Protein AF-A0A9Q1CRX8-F1 (afdb_monomer)

Sequence (122 aa):
MGDEDIECWMKSINNHVWWCSRNCGKDPSKLIEMWMSLSHHITENHSWHDDERFMTFKECSHQPIEPEINRRKKWLVEGSTAHSALNKIILNKRLLNDLKSLKVYHNVVLKYAPKRLEFDFP

Radius of gyration: 17.38 Å; Cα contacts (8 Å, |Δi|>4): 89; chains: 1; bounding box: 34×34×57 Å

Solvent-accessible surface area (backbone atoms only — not comparable to full-atom values): 7301 Å² total; per-residue (Å²): 143,46,63,72,67,50,58,73,40,48,65,56,52,54,53,45,54,55,49,26,73,70,68,26,80,90,36,60,66,50,29,49,29,51,52,51,45,49,66,39,48,48,45,72,40,55,69,44,82,86,40,84,84,33,88,84,55,39,54,62,95,62,76,84,72,54,70,73,60,50,72,69,52,86,64,42,55,80,87,32,74,45,41,51,54,48,43,55,56,64,67,25,67,67,56,53,51,48,55,46,47,50,51,50,48,54,48,47,46,66,71,68,47,74,76,76,79,79,76,82,76,133

Secondary structure (DSSP, 8-state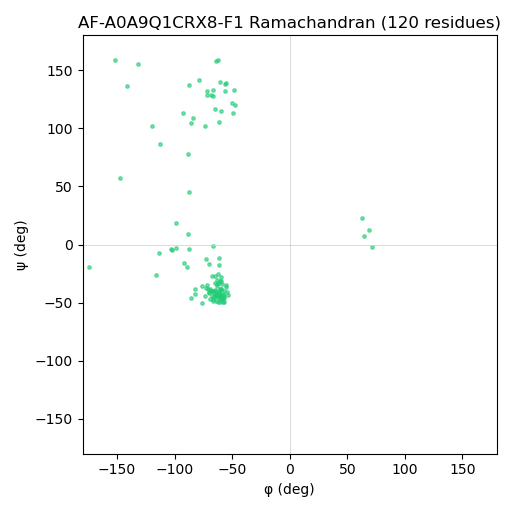):
--HHHHHHHHHHHHHHHHHHHHHSTT-HHHHHHHHHTHHHHTTT--B-TT-TT-SS--B-SSPPPPHHHHHHS-PPPTTSHHHHHHHHHHT-HHHHHHHHHHHHHHHHHHHHSPPP------

pLDDT: mean 80.43, std 13.36, range [44.5, 93.5]

Foldseek 3Di:
DAPVLVVLCPVVLVVQLVVLLVPQPLDLLSSLLSLLCVLCVLQVRFAAPPDPSHDDRGGDPDDDDPPVVVVVRPRDHPPDPNSVVVNCVSVPPVVSVVSSVVSVVVVCCVVPPPDPPPPDDD

Structure (mmCIF, N/CA/C/O backbone):
data_AF-A0A9Q1CRX8-F1
#
_entry.id   AF-A0A9Q1CRX8-F1
#
loop_
_atom_site.group_PDB
_atom_site.id
_atom_site.type_symbol
_atom_site.label_atom_id
_atom_site.label_alt_id
_atom_site.label_comp_id
_atom_site.label_asym_id
_atom_site.label_entity_id
_atom_site.label_seq_id
_atom_site.pdbx_PDB_ins_code
_atom_site.Cartn_x
_atom_site.Cartn_y
_atom_site.Cartn_z
_atom_site.occupancy
_atom_site.B_iso_or_equiv
_atom_site.auth_seq_id
_atom_site.auth_comp_id
_atom_site.auth_asym_id
_atom_site.auth_atom_id
_atom_site.pdbx_PDB_model_num
ATOM 1 N N . MET A 1 1 ? -22.1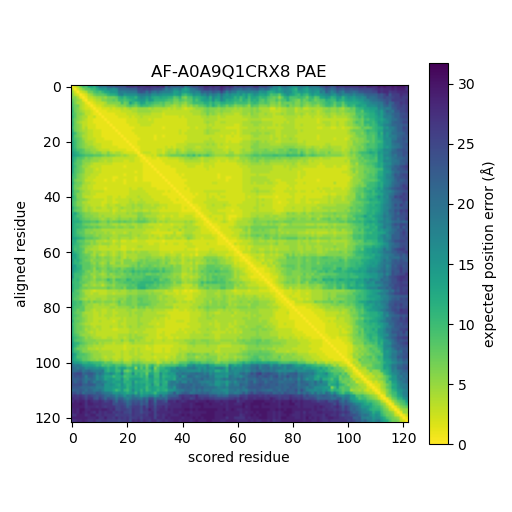40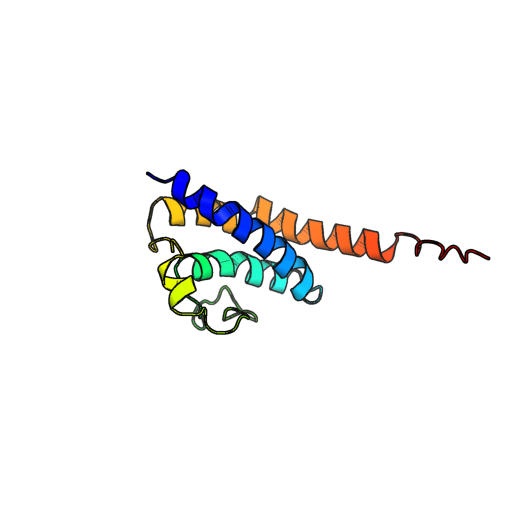 -4.370 9.628 1.00 47.09 1 MET A N 1
ATOM 2 C CA . MET A 1 1 ? -21.392 -3.110 9.812 1.00 47.09 1 MET A CA 1
ATOM 3 C C . MET A 1 1 ? -19.952 -3.345 9.372 1.00 47.09 1 MET A C 1
ATOM 5 O O . MET A 1 1 ? -19.108 -3.659 10.196 1.00 47.09 1 MET A O 1
ATOM 9 N N . GLY A 1 2 ? -19.711 -3.394 8.062 1.00 49.81 2 GLY A N 1
ATOM 10 C CA . GLY A 1 2 ? -18.407 -3.807 7.526 1.00 49.81 2 GLY A CA 1
ATOM 11 C C . GLY A 1 2 ? -18.268 -3.677 6.010 1.00 49.81 2 GLY A C 1
ATOM 12 O O . GLY A 1 2 ? -17.144 -3.607 5.536 1.00 49.81 2 GLY A O 1
ATOM 13 N N . ASP A 1 3 ? -19.379 -3.599 5.271 1.00 55.78 3 ASP A N 1
ATOM 14 C CA . ASP A 1 3 ? -19.367 -3.424 3.810 1.00 55.78 3 ASP A CA 1
ATOM 15 C C . ASP A 1 3 ? -19.274 -1.935 3.413 1.00 55.78 3 ASP A C 1
ATOM 17 O O . ASP A 1 3 ? -18.398 -1.538 2.649 1.00 55.7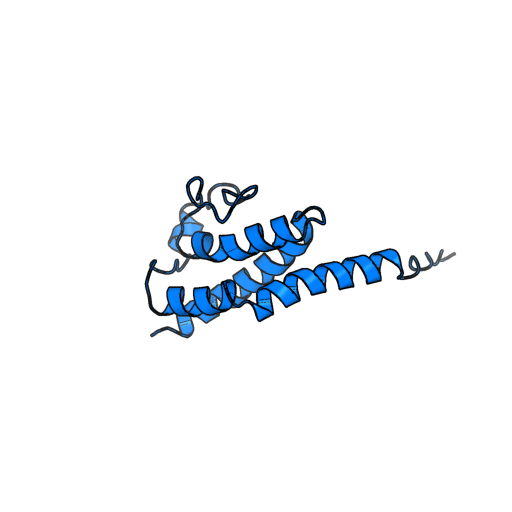8 3 ASP A O 1
ATOM 21 N N . GLU A 1 4 ? -20.081 -1.077 4.053 1.00 61.16 4 GLU A N 1
ATOM 22 C CA . GLU A 1 4 ? -20.136 0.376 3.791 1.00 61.16 4 GLU A CA 1
ATOM 23 C C . GLU A 1 4 ? -18.787 1.091 3.994 1.00 61.16 4 GLU A C 1
ATOM 25 O O . GLU A 1 4 ? -18.446 2.038 3.277 1.00 61.16 4 GLU A O 1
ATOM 30 N N . ASP A 1 5 ? -17.989 0.629 4.960 1.00 65.75 5 ASP A N 1
ATOM 31 C CA . ASP A 1 5 ? -16.668 1.197 5.223 1.00 65.75 5 ASP A CA 1
ATOM 32 C C . ASP A 1 5 ? -15.673 0.833 4.114 1.00 65.75 5 ASP A C 1
ATOM 34 O O . ASP A 1 5 ? -14.848 1.662 3.736 1.00 65.75 5 ASP A O 1
ATOM 38 N N . ILE A 1 6 ? -15.770 -0.369 3.532 1.00 66.94 6 ILE A N 1
ATOM 39 C CA . ILE A 1 6 ? -14.891 -0.824 2.443 1.00 66.94 6 ILE A CA 1
ATOM 40 C C . ILE A 1 6 ? -15.232 -0.099 1.135 1.00 66.94 6 ILE A C 1
ATOM 42 O O . ILE A 1 6 ? -14.322 0.285 0.392 1.00 66.94 6 ILE A O 1
ATOM 46 N N . GLU A 1 7 ? -16.515 0.155 0.866 1.00 73.06 7 GLU A N 1
ATOM 47 C CA . GLU A 1 7 ? -16.963 0.902 -0.318 1.00 73.06 7 GLU A CA 1
ATOM 48 C C . GLU A 1 7 ? -16.340 2.303 -0.393 1.00 73.06 7 GLU A C 1
ATOM 50 O O . GLU A 1 7 ? -15.867 2.723 -1.455 1.00 73.06 7 GLU A O 1
ATOM 55 N N . CYS A 1 8 ? -16.229 2.995 0.747 1.00 77.94 8 CYS A N 1
ATOM 56 C CA . CYS A 1 8 ? -15.585 4.309 0.830 1.00 77.94 8 CYS A CA 1
ATOM 57 C C . CYS A 1 8 ? -14.108 4.271 0.391 1.00 77.94 8 CYS A C 1
ATOM 59 O O . CYS A 1 8 ? -13.573 5.264 -0.113 1.00 77.94 8 CYS A O 1
ATOM 61 N N . TRP A 1 9 ? -13.451 3.119 0.550 1.00 82.88 9 TRP A N 1
ATOM 62 C CA . TRP A 1 9 ? -12.051 2.911 0.200 1.00 82.88 9 TRP A CA 1
ATOM 63 C C . TRP A 1 9 ? -11.841 2.389 -1.222 1.00 82.88 9 TRP A C 1
ATOM 65 O O . TRP A 1 9 ? -10.733 2.540 -1.731 1.00 82.88 9 TRP A O 1
ATOM 75 N N . MET A 1 10 ? -12.857 1.865 -1.919 1.00 82.94 10 MET A N 1
ATOM 76 C CA . MET A 1 10 ? -12.692 1.279 -3.263 1.00 82.94 10 MET A CA 1
ATOM 77 C C . MET A 1 10 ? -12.016 2.229 -4.258 1.00 82.94 10 MET A C 1
ATOM 79 O O . MET A 1 10 ? -11.102 1.834 -4.985 1.00 82.94 10 MET A O 1
ATOM 83 N N . LYS A 1 11 ? -12.414 3.507 -4.271 1.00 82.44 11 LYS A N 1
ATOM 84 C CA . LYS A 1 11 ? -11.793 4.514 -5.144 1.00 82.44 11 LYS A CA 1
ATOM 85 C C . LYS A 1 11 ? -10.318 4.735 -4.793 1.00 82.44 11 LYS A C 1
AT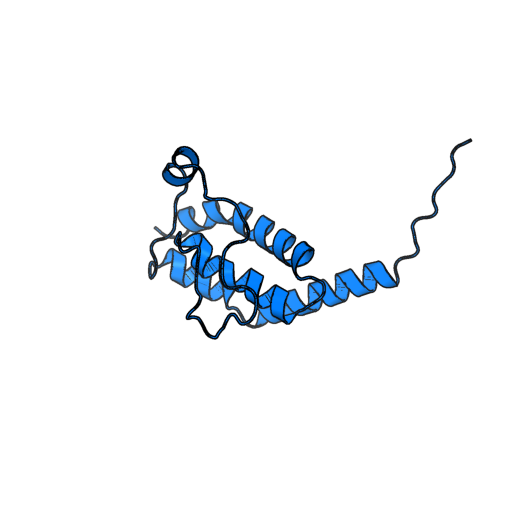OM 87 O O . LYS A 1 11 ? -9.479 4.793 -5.690 1.00 82.44 11 LYS A O 1
ATOM 92 N N . SER A 1 12 ? -9.999 4.822 -3.504 1.00 85.25 12 SER A N 1
ATOM 93 C CA . SER A 1 12 ? -8.625 4.967 -3.012 1.00 85.25 12 SER A CA 1
ATOM 94 C C . SER A 1 12 ? -7.778 3.732 -3.319 1.00 85.25 12 SER A C 1
ATOM 96 O O . SER A 1 12 ? -6.653 3.883 -3.780 1.00 85.25 12 SER A O 1
ATOM 98 N N . ILE A 1 13 ? -8.330 2.527 -3.151 1.00 87.31 13 ILE A N 1
ATOM 99 C CA . ILE A 1 13 ? -7.677 1.250 -3.471 1.00 87.31 13 ILE A CA 1
ATOM 100 C C . ILE A 1 13 ? -7.326 1.199 -4.963 1.00 87.31 13 ILE A C 1
ATOM 102 O O . ILE A 1 13 ? -6.177 0.940 -5.317 1.00 87.31 13 ILE A O 1
ATOM 106 N N . ASN A 1 14 ? -8.279 1.516 -5.845 1.00 85.50 14 ASN A N 1
ATOM 107 C CA . ASN A 1 14 ? -8.042 1.542 -7.291 1.00 85.50 14 ASN A CA 1
ATOM 108 C C . ASN A 1 14 ? -6.957 2.553 -7.673 1.00 85.50 14 ASN A C 1
ATOM 110 O O . ASN A 1 14 ? -6.026 2.226 -8.410 1.00 85.50 14 ASN A O 1
ATOM 114 N N . ASN A 1 15 ? -7.042 3.773 -7.138 1.00 86.19 15 ASN A N 1
ATOM 115 C CA . ASN A 1 15 ? -6.024 4.795 -7.366 1.00 86.19 15 ASN A CA 1
ATOM 116 C C . ASN A 1 15 ? -4.646 4.342 -6.865 1.00 86.19 15 ASN A C 1
ATOM 118 O O . ASN A 1 15 ? -3.641 4.592 -7.533 1.00 86.19 15 ASN A O 1
ATOM 122 N N . HIS A 1 16 ? -4.600 3.634 -5.734 1.00 89.12 16 HIS A N 1
ATOM 123 C CA . HIS A 1 16 ? -3.367 3.105 -5.163 1.00 89.12 16 HIS A CA 1
ATOM 124 C C . HIS A 1 16 ? -2.714 2.063 -6.070 1.00 89.12 16 HIS A C 1
ATOM 126 O O . HIS A 1 16 ? -1.514 2.154 -6.314 1.00 89.12 16 HIS A O 1
ATOM 132 N N . VAL A 1 17 ? -3.476 1.135 -6.663 1.00 86.81 17 VAL A N 1
ATOM 133 C CA . VAL A 1 17 ? -2.940 0.155 -7.636 1.00 86.81 17 VAL A CA 1
ATOM 134 C C . VAL A 1 17 ? -2.273 0.854 -8.822 1.00 86.81 17 VAL A C 1
ATOM 136 O O . VAL A 1 17 ? -1.158 0.496 -9.224 1.00 86.81 17 VAL A O 1
ATOM 139 N N . TRP A 1 18 ? -2.930 1.873 -9.381 1.00 84.81 18 TRP A N 1
ATOM 140 C CA . TRP A 1 18 ? -2.385 2.651 -10.495 1.00 84.81 18 TRP A CA 1
ATOM 141 C C . TRP A 1 18 ? -1.125 3.414 -10.095 1.00 84.81 18 TRP A C 1
ATOM 143 O O . TRP A 1 18 ? -0.127 3.407 -10.823 1.00 84.81 18 TRP A O 1
ATOM 153 N N . TRP A 1 19 ? -1.147 4.031 -8.916 1.00 89.19 19 TRP A N 1
ATOM 154 C CA . TRP A 1 19 ? -0.002 4.736 -8.362 1.00 89.19 19 TRP A CA 1
ATOM 155 C C . TRP A 1 19 ? 1.193 3.798 -8.125 1.00 89.19 19 TRP A C 1
ATOM 157 O O . TRP A 1 19 ? 2.304 4.113 -8.561 1.00 89.19 19 TRP A O 1
ATOM 167 N N . CYS A 1 20 ? 0.968 2.611 -7.554 1.00 88.81 20 CYS A N 1
ATOM 168 C CA . CYS A 1 20 ? 1.981 1.567 -7.382 1.00 88.81 20 CYS A CA 1
ATOM 169 C C . CYS A 1 20 ? 2.590 1.162 -8.731 1.00 88.81 20 CYS A C 1
ATOM 171 O O . CYS A 1 20 ? 3.809 1.177 -8.924 1.00 88.81 20 CYS A O 1
ATOM 173 N N . SER A 1 21 ? 1.732 0.885 -9.714 1.00 85.31 21 SER A N 1
ATOM 174 C CA . SER A 1 21 ? 2.133 0.468 -11.063 1.00 85.31 21 SER A CA 1
ATOM 175 C C . SER A 1 21 ? 2.993 1.509 -11.785 1.00 85.31 21 SER A C 1
ATOM 177 O O . SER A 1 21 ? 3.868 1.145 -12.583 1.00 85.31 21 SER A O 1
ATOM 179 N N . ARG A 1 22 ? 2.772 2.799 -11.508 1.00 85.25 22 ARG A N 1
ATOM 180 C CA . ARG A 1 22 ? 3.528 3.914 -12.090 1.00 85.25 22 ARG A CA 1
ATOM 181 C C . ARG A 1 22 ? 4.856 4.176 -11.375 1.00 85.25 22 ARG A C 1
ATOM 183 O O . ARG A 1 22 ? 5.837 4.459 -12.055 1.00 85.25 22 ARG A O 1
ATOM 190 N N . ASN A 1 23 ? 4.901 4.058 -10.047 1.00 86.06 23 ASN A N 1
ATOM 191 C CA . ASN A 1 23 ? 6.044 4.502 -9.234 1.00 86.06 23 ASN A CA 1
ATOM 192 C C . ASN A 1 23 ? 6.980 3.368 -8.762 1.00 86.06 23 ASN A C 1
ATOM 194 O O . ASN A 1 23 ? 8.054 3.640 -8.230 1.00 86.06 23 ASN A O 1
ATOM 198 N N . CYS A 1 24 ? 6.649 2.099 -9.025 1.00 85.12 24 CYS A N 1
ATOM 199 C CA . CYS A 1 24 ? 7.495 0.945 -8.679 1.00 85.12 24 CYS A CA 1
ATOM 200 C C . CYS A 1 24 ? 8.832 0.850 -9.440 1.00 85.12 24 CYS A C 1
ATOM 202 O O . CYS A 1 24 ? 9.591 -0.085 -9.220 1.00 85.12 24 CYS A O 1
ATOM 204 N N . GLY A 1 25 ? 9.147 1.765 -10.366 1.00 83.81 25 GLY A N 1
ATOM 205 C CA . GLY A 1 25 ? 10.458 1.787 -11.032 1.00 83.81 25 GLY A CA 1
ATOM 206 C C . GLY A 1 25 ? 10.783 0.543 -11.872 1.00 83.81 25 GLY A C 1
ATOM 207 O O . GLY A 1 25 ? 11.950 0.277 -12.128 1.00 83.81 25 GLY A O 1
ATOM 208 N N . LYS A 1 26 ? 9.759 -0.203 -12.322 1.00 77.50 26 LYS A N 1
ATOM 209 C CA . LYS A 1 26 ? 9.868 -1.514 -13.003 1.00 77.50 26 LYS A CA 1
ATOM 210 C C . LYS A 1 26 ? 10.357 -2.665 -12.112 1.00 77.50 26 LYS A C 1
ATOM 212 O O . LYS A 1 26 ? 10.628 -3.734 -12.648 1.00 77.50 26 LYS A O 1
ATOM 217 N N . ASP A 1 27 ? 10.404 -2.480 -10.797 1.00 85.25 27 ASP A N 1
ATOM 218 C CA . ASP A 1 27 ? 10.710 -3.538 -9.838 1.00 85.25 27 ASP A CA 1
ATOM 219 C C . ASP A 1 27 ? 9.404 -4.194 -9.333 1.00 85.25 27 ASP A C 1
ATOM 221 O O . ASP A 1 27 ? 8.601 -3.537 -8.658 1.00 85.25 27 ASP A O 1
ATOM 225 N N . PRO A 1 28 ? 9.148 -5.479 -9.662 1.00 84.62 28 PRO A N 1
ATOM 226 C CA . PRO A 1 28 ? 7.971 -6.198 -9.182 1.00 84.62 28 PRO A CA 1
ATOM 227 C C . PRO A 1 28 ? 7.936 -6.360 -7.660 1.00 84.62 28 PRO A C 1
ATOM 229 O O . PRO A 1 28 ? 6.848 -6.407 -7.094 1.00 84.62 28 PRO A O 1
ATOM 232 N N . SER A 1 29 ? 9.086 -6.446 -6.991 1.00 87.69 29 SER A N 1
ATOM 233 C CA . SER A 1 29 ? 9.152 -6.542 -5.530 1.00 87.69 29 SER A CA 1
ATOM 234 C C . SER A 1 29 ? 8.714 -5.225 -4.902 1.00 87.69 29 SER A C 1
ATOM 236 O O . SER A 1 29 ? 7.809 -5.217 -4.070 1.00 87.69 29 SER A O 1
ATOM 238 N N . LYS A 1 30 ? 9.235 -4.098 -5.404 1.00 89.50 30 LYS A N 1
ATOM 239 C CA . LYS A 1 30 ? 8.800 -2.760 -4.984 1.00 89.50 30 LYS A CA 1
ATOM 240 C C . LYS A 1 30 ? 7.311 -2.518 -5.243 1.00 89.50 30 LYS A C 1
ATOM 242 O O . LYS A 1 30 ? 6.642 -1.911 -4.416 1.00 89.50 30 LYS A O 1
ATOM 247 N N . LEU A 1 31 ? 6.767 -3.015 -6.360 1.00 90.62 31 LEU A N 1
ATOM 248 C CA . LEU A 1 31 ? 5.324 -2.954 -6.634 1.00 90.62 31 LEU A CA 1
ATOM 249 C C . LEU A 1 31 ? 4.508 -3.645 -5.533 1.00 90.62 31 LEU A C 1
ATOM 251 O O . LEU A 1 31 ? 3.494 -3.100 -5.099 1.00 90.62 31 LEU A O 1
ATOM 255 N N . ILE A 1 32 ? 4.944 -4.829 -5.096 1.00 91.06 32 ILE A N 1
ATOM 256 C CA . ILE A 1 32 ? 4.278 -5.572 -4.025 1.00 91.06 32 ILE A CA 1
ATOM 257 C C . ILE A 1 32 ? 4.406 -4.853 -2.685 1.00 91.06 32 ILE A C 1
ATOM 259 O O . ILE A 1 32 ? 3.399 -4.736 -1.994 1.00 91.06 32 ILE A O 1
ATOM 263 N N . GLU A 1 33 ? 5.587 -4.335 -2.339 1.00 93.00 33 GLU A N 1
ATOM 264 C CA . GLU A 1 33 ? 5.768 -3.543 -1.116 1.00 93.00 33 GLU A CA 1
ATOM 265 C C . GLU A 1 33 ? 4.827 -2.332 -1.109 1.00 93.00 33 GLU A C 1
ATOM 267 O O . GLU A 1 33 ? 4.055 -2.144 -0.175 1.00 93.00 33 GLU A O 1
ATOM 272 N N . MET A 1 34 ? 4.796 -1.556 -2.195 1.00 92.31 34 MET A N 1
ATOM 273 C CA . MET A 1 34 ? 3.897 -0.407 -2.316 1.00 92.31 34 MET A CA 1
ATOM 274 C C . MET A 1 34 ? 2.421 -0.811 -2.233 1.00 92.31 34 MET A C 1
ATOM 276 O O . MET A 1 34 ? 1.622 -0.104 -1.635 1.00 92.31 34 MET A O 1
ATOM 280 N N . TRP A 1 35 ? 2.027 -1.948 -2.808 1.00 92.50 35 TRP A N 1
ATOM 281 C CA . TRP A 1 35 ? 0.653 -2.437 -2.689 1.00 92.50 35 TRP A CA 1
ATOM 282 C C . TRP A 1 35 ? 0.312 -2.845 -1.250 1.00 92.50 35 TRP A C 1
ATOM 284 O O . TRP A 1 35 ? -0.722 -2.442 -0.720 1.00 92.50 35 TRP A O 1
ATOM 294 N N . MET A 1 36 ? 1.192 -3.603 -0.595 1.00 91.88 36 MET A N 1
ATOM 295 C CA . MET A 1 36 ? 0.995 -4.070 0.778 1.00 91.88 36 MET A CA 1
ATOM 296 C C . MET A 1 36 ? 0.959 -2.922 1.788 1.00 91.88 36 MET A C 1
ATOM 298 O O . MET A 1 36 ? 0.265 -3.031 2.799 1.00 91.88 36 MET A O 1
ATOM 302 N N . SER A 1 37 ? 1.624 -1.801 1.495 1.00 93.50 37 SER A N 1
ATOM 303 C CA . SER A 1 37 ? 1.597 -0.612 2.352 1.00 93.50 37 SER A CA 1
ATOM 304 C C . SER A 1 37 ? 0.199 -0.022 2.515 1.00 93.50 37 SER A C 1
ATOM 306 O O . SER A 1 37 ? -0.032 0.767 3.426 1.00 93.50 37 SER A O 1
ATOM 308 N N . LEU A 1 38 ? -0.742 -0.378 1.635 1.00 92.00 38 LEU A N 1
ATOM 309 C CA . LEU A 1 38 ? -2.131 0.052 1.732 1.00 92.00 38 LEU A CA 1
ATOM 310 C C . LEU A 1 38 ? -2.785 -0.408 3.040 1.00 92.00 38 LEU A C 1
ATOM 312 O O . LEU A 1 38 ? -3.631 0.306 3.569 1.00 92.00 38 LEU A O 1
ATOM 316 N N . SER A 1 39 ? -2.368 -1.562 3.575 1.00 91.25 39 SER A N 1
ATOM 317 C CA . SER A 1 39 ? -2.843 -2.064 4.870 1.00 91.25 39 SER A CA 1
ATOM 318 C C . SER A 1 39 ? -2.511 -1.094 6.003 1.00 91.25 39 SER A C 1
ATOM 320 O O . SER A 1 39 ? -3.380 -0.836 6.826 1.00 91.25 39 SER A O 1
ATOM 322 N N . HIS A 1 40 ? -1.299 -0.530 6.005 1.00 91.06 40 HIS A N 1
ATOM 323 C CA . HIS A 1 40 ? -0.874 0.476 6.983 1.00 91.06 40 HIS A CA 1
ATOM 324 C C . HIS A 1 40 ? -1.530 1.831 6.702 1.00 91.06 40 HIS A C 1
ATOM 326 O O . HIS A 1 40 ? -2.081 2.462 7.597 1.00 91.06 40 HIS A O 1
ATOM 332 N N . HIS A 1 41 ? -1.568 2.248 5.431 1.00 90.56 41 HIS A N 1
ATOM 333 C CA . HIS A 1 41 ? -2.145 3.538 5.051 1.00 90.56 41 HIS A CA 1
ATOM 334 C C . HIS A 1 41 ? -3.609 3.671 5.483 1.00 90.56 41 HIS A C 1
ATOM 336 O O . HIS A 1 41 ? -4.012 4.720 5.964 1.00 90.56 41 HIS A O 1
ATOM 342 N N . ILE A 1 42 ? -4.419 2.624 5.310 1.00 90.12 42 ILE A N 1
ATOM 343 C CA . ILE A 1 42 ? -5.861 2.663 5.595 1.00 90.12 42 ILE A CA 1
ATOM 344 C C . ILE A 1 42 ? -6.169 2.744 7.102 1.00 90.12 42 ILE A C 1
ATOM 346 O O . ILE A 1 42 ? -7.273 3.154 7.473 1.00 90.12 42 ILE A O 1
ATOM 350 N N . THR A 1 43 ? -5.199 2.425 7.960 1.00 90.00 43 THR A N 1
ATOM 351 C CA . THR A 1 43 ? -5.294 2.567 9.419 1.00 90.00 43 THR A CA 1
ATOM 352 C C . THR A 1 43 ? -4.625 3.839 9.945 1.00 90.00 43 THR A C 1
ATOM 354 O O . THR A 1 43 ? -4.334 3.914 11.133 1.00 90.00 43 THR A O 1
ATOM 357 N N . GLU A 1 44 ? -4.372 4.835 9.083 1.00 91.19 44 GLU A N 1
ATOM 358 C CA . GLU A 1 44 ? -3.649 6.078 9.423 1.00 91.19 44 GLU A CA 1
ATOM 359 C C . GLU A 1 44 ? -2.176 5.847 9.826 1.00 91.19 44 GLU A C 1
ATOM 361 O O . GLU A 1 44 ? -1.466 6.776 10.212 1.00 91.19 44 GLU A O 1
ATOM 366 N N . ASN A 1 45 ? -1.659 4.622 9.684 1.00 90.25 45 ASN A N 1
ATOM 367 C CA . ASN A 1 45 ? -0.254 4.346 9.926 1.00 90.25 45 ASN A CA 1
ATOM 368 C C . ASN A 1 45 ? 0.575 4.664 8.673 1.00 90.25 45 ASN A C 1
ATOM 370 O O . ASN A 1 45 ? 0.522 3.959 7.664 1.00 90.25 45 ASN A O 1
ATOM 374 N N . HIS A 1 46 ? 1.360 5.738 8.733 1.00 90.56 46 HIS A N 1
ATOM 375 C CA . HIS A 1 46 ? 2.123 6.242 7.588 1.00 90.56 46 HIS A CA 1
ATOM 376 C C . HIS A 1 46 ? 3.601 5.820 7.566 1.00 90.56 46 HIS A C 1
ATOM 378 O O . HIS A 1 46 ? 4.281 6.112 6.579 1.00 90.56 46 HIS A O 1
ATOM 384 N N . SER A 1 47 ? 4.077 5.107 8.593 1.00 91.81 47 SER A N 1
ATOM 385 C CA . SER A 1 47 ? 5.469 4.657 8.722 1.00 91.81 47 SER A CA 1
ATOM 386 C C . SER A 1 47 ? 5.542 3.249 9.325 1.00 91.81 47 SER A C 1
ATOM 388 O O . SER A 1 47 ? 4.848 2.934 10.286 1.00 91.81 47 SER A O 1
ATOM 390 N N . TRP A 1 48 ? 6.393 2.382 8.777 1.00 93.25 48 TRP A N 1
ATOM 391 C CA . TRP A 1 48 ? 6.508 0.970 9.181 1.00 93.25 48 TRP A CA 1
ATOM 392 C C . TRP A 1 48 ? 7.952 0.470 9.026 1.00 93.25 48 TRP A C 1
ATOM 394 O O . TRP A 1 48 ? 8.249 -0.482 8.306 1.00 93.25 48 TRP A O 1
ATOM 404 N N . HIS A 1 49 ? 8.889 1.142 9.698 1.00 89.56 49 HIS A N 1
ATOM 405 C CA . HIS A 1 49 ? 10.322 0.865 9.544 1.00 89.56 49 HIS A CA 1
ATOM 406 C C . HIS A 1 49 ? 10.767 -0.502 10.079 1.00 89.56 49 HIS A C 1
ATOM 408 O O . HIS A 1 49 ? 11.736 -1.059 9.545 1.00 89.56 49 HIS A O 1
ATOM 414 N N . ASP A 1 50 ? 10.037 -1.019 11.070 1.00 89.12 50 ASP A N 1
ATOM 415 C CA . ASP A 1 50 ? 10.287 -2.293 11.756 1.00 89.12 50 ASP A CA 1
ATOM 416 C C . ASP A 1 50 ? 9.618 -3.492 11.060 1.00 89.12 50 ASP A C 1
ATOM 418 O O . ASP A 1 50 ? 9.791 -4.636 11.472 1.00 89.12 50 ASP A O 1
ATOM 422 N N . ASP A 1 51 ? 8.844 -3.254 9.997 1.00 88.31 51 ASP A N 1
ATOM 423 C CA . ASP A 1 51 ? 8.159 -4.313 9.263 1.00 88.31 51 ASP A CA 1
ATOM 424 C C . ASP A 1 51 ? 9.086 -4.923 8.204 1.00 88.31 51 ASP A C 1
ATOM 426 O O . ASP A 1 51 ? 9.320 -4.356 7.133 1.00 88.31 51 ASP A O 1
ATOM 430 N N . GLU A 1 52 ? 9.595 -6.120 8.493 1.00 89.06 52 GLU A N 1
ATOM 431 C CA . GLU A 1 52 ? 10.511 -6.868 7.623 1.00 89.06 52 GLU A CA 1
ATOM 432 C C . GLU A 1 52 ? 9.912 -7.227 6.253 1.00 89.06 52 GLU A C 1
ATOM 434 O O . GLU A 1 52 ? 10.631 -7.646 5.351 1.00 89.06 52 GLU A O 1
ATOM 439 N N . ARG A 1 53 ? 8.601 -7.059 6.040 1.00 87.31 53 ARG A N 1
ATOM 440 C CA . ARG A 1 53 ? 7.992 -7.254 4.713 1.00 87.31 53 ARG A CA 1
ATOM 441 C C . ARG A 1 53 ? 8.339 -6.125 3.740 1.00 87.31 53 ARG A C 1
ATOM 443 O O . ARG A 1 53 ? 8.084 -6.268 2.546 1.00 87.31 53 ARG A O 1
ATOM 450 N N . PHE A 1 54 ? 8.896 -5.022 4.238 1.00 90.56 54 PHE A N 1
ATOM 451 C CA . PHE A 1 54 ? 9.190 -3.816 3.477 1.00 90.56 54 PHE A CA 1
ATOM 452 C C . PHE A 1 54 ? 10.688 -3.521 3.512 1.00 9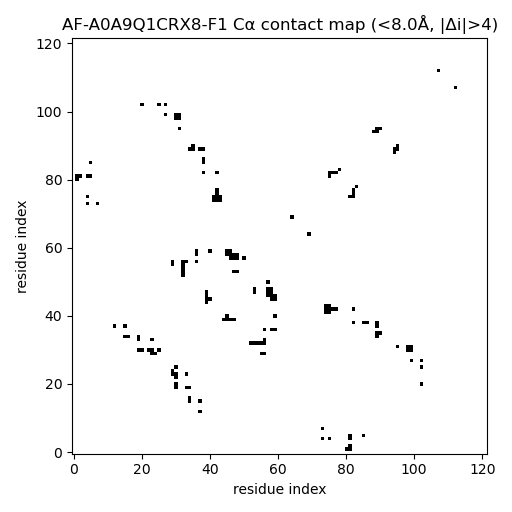0.56 54 PHE A C 1
ATOM 454 O O . PHE A 1 54 ? 11.215 -2.980 4.485 1.00 90.56 54 PHE A O 1
ATOM 461 N N . MET A 1 55 ? 11.394 -3.847 2.431 1.00 89.00 55 MET A N 1
ATOM 462 C CA . MET A 1 55 ? 12.826 -3.566 2.328 1.00 89.00 55 MET A CA 1
ATOM 463 C C . MET A 1 55 ? 13.081 -2.125 1.897 1.00 89.00 55 MET A C 1
ATOM 465 O O . MET A 1 55 ? 13.955 -1.456 2.447 1.00 89.00 55 MET A O 1
ATOM 469 N N . THR A 1 56 ? 12.315 -1.638 0.919 1.00 88.19 56 THR A N 1
ATOM 470 C CA . THR A 1 56 ? 12.584 -0.360 0.242 1.00 88.19 56 THR A CA 1
ATOM 471 C C . THR A 1 56 ? 11.498 0.688 0.454 1.00 88.19 56 THR A C 1
ATOM 473 O O . THR A 1 56 ? 11.786 1.882 0.391 1.00 88.19 56 THR A O 1
ATOM 476 N N . PHE A 1 57 ? 10.257 0.268 0.708 1.00 90.88 57 PHE A N 1
ATOM 477 C CA . PHE A 1 57 ? 9.110 1.161 0.852 1.00 90.88 57 PHE A CA 1
ATOM 478 C C . PHE A 1 57 ? 8.578 1.157 2.290 1.00 90.88 57 PHE A C 1
ATOM 480 O O . PHE A 1 57 ? 7.684 0.383 2.612 1.00 90.88 57 PHE A O 1
ATOM 487 N N . LYS A 1 58 ? 9.146 2.003 3.159 1.00 92.44 58 LYS A N 1
ATOM 488 C CA . LYS A 1 58 ? 8.891 2.001 4.617 1.00 92.44 58 LYS A CA 1
ATOM 489 C C . LYS A 1 58 ? 7.963 3.113 5.123 1.00 92.44 58 LYS A C 1
ATOM 491 O O . LYS A 1 58 ? 7.644 3.144 6.308 1.00 92.44 58 LYS A O 1
ATOM 496 N N . GLU A 1 59 ? 7.539 4.017 4.244 1.00 92.56 59 GLU A N 1
ATOM 497 C CA . GLU A 1 59 ? 6.652 5.134 4.577 1.00 92.56 59 GLU A CA 1
ATOM 498 C C . GLU A 1 59 ? 5.808 5.570 3.372 1.00 92.56 59 GLU A C 1
ATOM 500 O O . GLU A 1 59 ? 6.151 5.309 2.212 1.00 92.56 59 GLU A O 1
ATOM 505 N N . CYS A 1 60 ? 4.691 6.250 3.630 1.00 92.75 60 CYS A N 1
ATOM 506 C CA . CYS A 1 60 ? 3.855 6.813 2.574 1.00 92.75 60 CYS A CA 1
ATOM 507 C C . CYS A 1 60 ? 4.570 7.945 1.816 1.00 92.75 60 CYS A C 1
ATOM 509 O O . CYS A 1 60 ? 5.058 8.901 2.405 1.00 92.75 60 CYS A O 1
ATOM 511 N N . SER A 1 61 ? 4.534 7.914 0.481 1.00 90.06 61 SER A N 1
ATOM 512 C CA . SER A 1 61 ? 5.162 8.942 -0.369 1.00 90.06 61 SER A CA 1
ATOM 513 C C . SER A 1 61 ? 4.257 10.147 -0.655 1.00 90.06 61 SER A C 1
ATOM 515 O O . SER A 1 61 ? 4.135 10.586 -1.801 1.00 90.06 61 SER A O 1
ATOM 517 N N . HIS A 1 62 ? 3.589 10.672 0.369 1.00 87.00 62 HIS A N 1
ATOM 518 C CA . HIS A 1 62 ? 2.816 11.908 0.272 1.00 87.00 62 HIS A CA 1
ATOM 519 C C . HIS A 1 62 ? 3.166 12.841 1.428 1.00 87.00 62 HIS A C 1
ATOM 521 O O . HIS A 1 62 ? 3.591 12.402 2.492 1.00 87.00 62 HIS A O 1
ATOM 527 N N . GLN A 1 63 ? 2.957 14.140 1.219 1.00 88.44 63 GLN A N 1
ATOM 528 C CA . GLN A 1 63 ? 3.053 15.115 2.302 1.00 88.44 63 GLN A CA 1
ATOM 529 C C . GLN A 1 63 ? 1.992 14.830 3.379 1.00 88.44 63 GLN A C 1
ATOM 531 O O . GLN A 1 63 ? 0.997 14.158 3.077 1.00 88.44 63 GLN A O 1
ATOM 536 N N . PRO A 1 64 ? 2.177 15.316 4.619 1.00 86.94 64 PRO A N 1
ATOM 537 C CA . PRO A 1 64 ? 1.185 15.164 5.676 1.00 86.94 64 PRO A CA 1
ATOM 538 C C . PRO A 1 64 ? -0.212 15.555 5.189 1.00 86.94 64 PRO A C 1
ATOM 540 O O . PRO A 1 64 ? -0.391 16.576 4.524 1.00 86.94 64 PRO A O 1
ATOM 543 N N . ILE A 1 65 ? -1.200 14.712 5.488 1.00 85.44 65 ILE A N 1
ATOM 544 C CA . ILE A 1 65 ? -2.586 14.975 5.103 1.00 85.44 65 ILE A CA 1
ATOM 545 C C . ILE A 1 65 ? -3.073 16.164 5.929 1.00 85.44 65 ILE A C 1
ATOM 547 O O . ILE A 1 65 ? -2.941 16.166 7.153 1.00 85.44 65 ILE A O 1
ATOM 551 N N . GLU A 1 66 ? -3.642 17.172 5.265 1.00 89.44 66 GLU A N 1
ATOM 552 C CA . GLU A 1 66 ? -4.156 18.355 5.952 1.00 89.44 66 GLU A CA 1
ATOM 553 C C . GLU A 1 66 ? -5.168 17.962 7.043 1.00 89.44 66 GLU A C 1
ATOM 555 O O . GLU A 1 66 ? -6.026 17.104 6.797 1.00 89.44 66 GLU A O 1
ATOM 560 N N . PRO A 1 67 ? -5.136 18.599 8.230 1.00 85.81 67 PRO A N 1
ATOM 561 C CA . PRO A 1 67 ? -5.977 18.204 9.360 1.00 85.81 67 PRO A CA 1
ATOM 562 C C . PRO A 1 67 ? -7.476 18.169 9.038 1.00 85.81 67 PRO A C 1
ATOM 564 O O . PRO A 1 67 ? -8.203 17.313 9.540 1.00 85.81 67 PRO A O 1
ATOM 567 N N . GLU A 1 68 ? -7.949 19.078 8.186 1.00 86.44 68 GLU A N 1
ATOM 568 C CA . GLU A 1 68 ? -9.354 19.153 7.776 1.00 86.44 68 GLU A CA 1
ATOM 569 C C . GLU A 1 68 ? -9.778 17.964 6.909 1.00 86.44 68 GLU A C 1
ATOM 571 O O . GLU A 1 68 ? -10.872 17.423 7.079 1.00 86.44 68 GLU A O 1
ATOM 576 N N . ILE A 1 69 ? -8.898 17.533 6.004 1.00 82.56 69 ILE A N 1
ATOM 577 C CA . ILE A 1 69 ? -9.105 16.355 5.158 1.00 82.56 69 ILE A CA 1
ATOM 578 C C . ILE A 1 69 ? -9.015 15.097 6.020 1.00 82.56 69 ILE A C 1
ATOM 580 O O . ILE A 1 69 ? -9.844 14.196 5.884 1.00 82.56 69 ILE A O 1
ATOM 584 N N . ASN A 1 70 ? -8.051 15.058 6.942 1.00 84.12 70 ASN A N 1
ATOM 585 C CA . ASN A 1 70 ? -7.824 13.920 7.821 1.00 84.12 70 ASN A CA 1
ATOM 586 C C . ASN A 1 70 ? -9.042 13.629 8.709 1.00 84.12 70 ASN A C 1
ATOM 588 O O . ASN A 1 70 ? -9.501 12.496 8.779 1.00 84.12 70 ASN A O 1
ATOM 592 N N . ARG A 1 71 ? -9.657 14.671 9.286 1.00 82.62 71 ARG A N 1
ATOM 593 C CA . ARG A 1 71 ? -10.886 14.552 10.097 1.00 82.62 71 ARG A CA 1
ATOM 594 C C . ARG A 1 71 ? -12.096 14.026 9.325 1.00 82.62 71 ARG A C 1
ATOM 596 O O . ARG A 1 71 ? -13.024 13.503 9.933 1.00 82.62 71 ARG A O 1
ATOM 603 N N . ARG A 1 72 ? -12.126 14.215 8.003 1.00 82.56 72 ARG A N 1
ATOM 604 C CA . ARG A 1 72 ? -13.214 13.734 7.135 1.00 82.56 72 ARG A CA 1
ATOM 605 C C . ARG A 1 72 ? -12.967 12.318 6.621 1.00 82.56 72 ARG A C 1
ATOM 607 O O . ARG A 1 72 ? -13.915 11.672 6.176 1.00 82.56 72 ARG A O 1
ATOM 614 N N . LYS A 1 73 ? -11.719 11.838 6.645 1.00 81.69 73 LYS A N 1
ATOM 615 C CA . LYS A 1 73 ? -11.393 10.469 6.250 1.00 81.69 73 LYS A CA 1
ATOM 616 C C . LYS A 1 73 ? -11.895 9.489 7.306 1.00 81.69 73 LYS A C 1
ATOM 618 O O . LYS A 1 73 ? -11.652 9.642 8.496 1.00 81.69 73 LYS A O 1
ATOM 623 N N . LYS A 1 74 ? -12.573 8.444 6.839 1.00 84.88 74 LYS A N 1
ATOM 624 C CA . LYS A 1 74 ? -12.990 7.308 7.662 1.00 84.88 74 LYS A CA 1
ATOM 625 C C . LYS A 1 74 ? -11.875 6.265 7.687 1.00 84.88 74 LYS A C 1
ATOM 627 O O . LYS A 1 74 ? -11.915 5.295 6.929 1.00 84.88 74 LYS A O 1
ATOM 632 N N . TRP A 1 75 ? -10.848 6.512 8.494 1.00 89.06 75 TRP A N 1
ATOM 633 C CA . TRP A 1 75 ? -9.790 5.531 8.736 1.00 89.06 75 TRP A CA 1
ATOM 634 C C . TRP A 1 75 ? -10.374 4.260 9.347 1.00 89.06 75 TRP A C 1
ATOM 636 O O . TRP A 1 75 ? -11.287 4.323 10.174 1.00 89.06 75 TRP A O 1
ATOM 646 N N . LEU A 1 76 ? -9.875 3.102 8.917 1.00 88.00 76 LEU A N 1
ATOM 647 C CA . LEU A 1 76 ? -10.286 1.846 9.529 1.00 88.00 76 LEU A CA 1
ATOM 648 C C . LEU A 1 76 ? -9.536 1.661 10.841 1.00 88.00 76 LEU A C 1
ATOM 650 O O . LEU A 1 76 ? -8.343 1.932 10.936 1.00 88.00 76 LEU A O 1
ATOM 654 N N . VAL A 1 77 ? -10.231 1.130 11.842 1.00 86.88 77 VAL A N 1
ATOM 655 C CA . VAL A 1 77 ? -9.582 0.726 13.087 1.00 86.88 77 VAL A CA 1
ATOM 656 C C . VAL A 1 77 ? -8.757 -0.528 12.811 1.00 86.88 77 VAL A C 1
ATOM 658 O O . VAL A 1 77 ? -9.269 -1.504 12.244 1.00 86.88 77 VAL A O 1
ATOM 661 N N . GLU A 1 78 ? -7.487 -0.515 13.206 1.00 87.31 78 GLU A N 1
ATOM 662 C CA . GLU A 1 78 ? -6.625 -1.688 13.109 1.00 87.31 78 GLU A CA 1
ATOM 663 C C . GLU A 1 78 ? -7.254 -2.876 13.859 1.00 87.31 78 GLU A C 1
ATOM 665 O O . GLU A 1 78 ? -7.863 -2.734 14.916 1.00 87.31 78 GLU A O 1
ATOM 670 N N . GLY A 1 79 ? -7.183 -4.066 13.266 1.00 84.38 79 GLY A N 1
ATOM 671 C CA . GLY A 1 79 ? -7.830 -5.271 13.802 1.00 84.38 79 GLY A CA 1
ATOM 672 C C . GLY A 1 79 ? -9.366 -5.321 13.701 1.00 84.38 79 GLY A C 1
ATOM 673 O O . GLY A 1 79 ? -9.947 -6.348 14.046 1.00 84.38 79 GLY A O 1
ATOM 674 N N . SER A 1 80 ? -10.040 -4.282 13.195 1.00 87.88 80 SER A N 1
ATOM 675 C CA . SER A 1 80 ? -11.487 -4.342 12.931 1.00 87.88 80 SER A CA 1
ATOM 676 C C . SER A 1 80 ? -11.844 -5.376 11.857 1.00 87.88 80 SER A C 1
ATOM 678 O O . SER A 1 80 ? -11.031 -5.709 10.993 1.00 87.88 80 SER A O 1
ATOM 680 N N . THR A 1 81 ? -13.098 -5.842 11.846 1.00 86.44 81 THR A N 1
ATOM 681 C CA . THR A 1 81 ? -13.601 -6.787 10.832 1.00 86.44 81 THR A CA 1
ATOM 682 C C . THR A 1 81 ? -13.390 -6.277 9.404 1.00 86.44 81 THR A C 1
ATOM 684 O O . THR A 1 81 ? -12.979 -7.051 8.540 1.00 86.44 81 THR A O 1
ATOM 687 N N . ALA A 1 82 ? -13.616 -4.980 9.161 1.00 83.56 82 ALA A N 1
ATOM 688 C CA . ALA A 1 82 ? -13.396 -4.350 7.859 1.00 83.56 82 ALA A CA 1
ATOM 689 C C . ALA A 1 82 ? -11.907 -4.350 7.475 1.00 83.56 82 ALA A C 1
ATOM 691 O O . ALA A 1 82 ? -11.556 -4.758 6.367 1.00 83.56 82 ALA A O 1
ATOM 692 N N . HIS A 1 83 ? -11.017 -3.991 8.408 1.00 87.06 83 HIS A N 1
ATOM 693 C CA . HIS A 1 83 ? -9.571 -4.036 8.186 1.00 87.06 83 HIS A CA 1
ATOM 694 C C . HIS A 1 83 ? -9.076 -5.466 7.922 1.00 87.06 83 HIS A C 1
ATOM 696 O O . HIS A 1 83 ? -8.335 -5.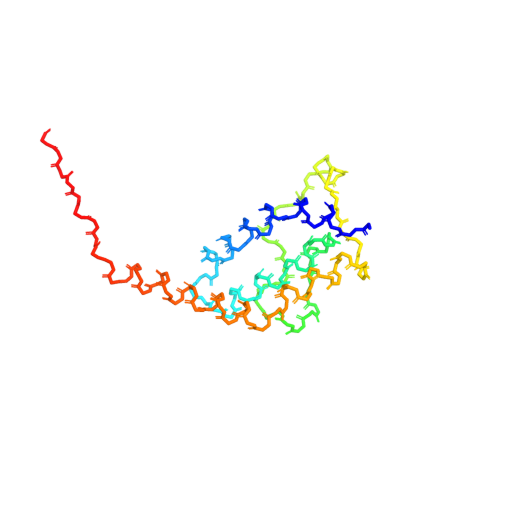704 6.971 1.00 87.06 83 HIS A O 1
ATOM 702 N N . SER A 1 84 ? -9.529 -6.455 8.697 1.00 86.62 84 SER A N 1
ATOM 703 C CA . SER A 1 84 ? -9.175 -7.860 8.472 1.00 86.62 84 SER A CA 1
ATOM 704 C C . SER A 1 84 ? -9.696 -8.396 7.137 1.00 86.62 84 SER A C 1
ATOM 706 O O . SER A 1 84 ? -8.986 -9.147 6.466 1.00 86.62 84 SER A O 1
ATOM 708 N N . ALA A 1 85 ? -10.918 -8.034 6.737 1.00 86.25 85 ALA A N 1
AT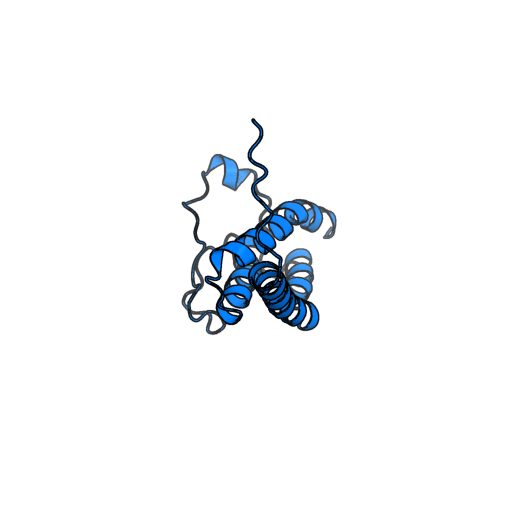OM 709 C CA . ALA A 1 85 ? -11.469 -8.408 5.437 1.00 86.25 85 ALA A CA 1
ATOM 710 C C . ALA A 1 85 ? -10.643 -7.804 4.295 1.00 86.25 85 ALA A C 1
ATOM 712 O O . ALA A 1 85 ? -10.255 -8.519 3.369 1.00 86.25 85 ALA A O 1
ATOM 713 N N . LEU A 1 86 ? -10.292 -6.523 4.405 1.00 85.75 86 LEU A N 1
ATOM 714 C CA . LEU A 1 86 ? -9.480 -5.843 3.407 1.00 85.75 86 LEU A CA 1
ATOM 715 C C . LEU A 1 86 ? -8.051 -6.400 3.348 1.00 85.75 86 LEU A C 1
ATOM 717 O O . LEU A 1 86 ? -7.535 -6.641 2.259 1.00 85.75 86 LEU A O 1
ATOM 721 N N . ASN A 1 87 ? -7.443 -6.723 4.488 1.00 87.94 87 ASN A N 1
ATOM 722 C CA . ASN A 1 87 ? -6.119 -7.343 4.528 1.00 87.94 87 ASN A CA 1
ATOM 723 C C . ASN A 1 87 ? -6.088 -8.722 3.878 1.00 87.94 87 ASN A C 1
ATOM 725 O O . ASN A 1 87 ? -5.101 -9.062 3.231 1.00 87.94 87 ASN A O 1
ATOM 729 N N . LYS A 1 88 ? -7.166 -9.510 3.975 1.00 87.50 88 LYS A N 1
ATOM 730 C CA . LYS A 1 88 ? -7.265 -10.777 3.232 1.00 87.50 88 LYS A CA 1
ATOM 731 C C . LYS A 1 88 ? -7.225 -10.560 1.720 1.00 87.50 88 LYS A C 1
ATOM 733 O O . LYS A 1 88 ? -6.697 -11.413 1.010 1.00 87.50 88 LYS A O 1
ATOM 738 N N . ILE A 1 89 ? -7.769 -9.443 1.234 1.00 86.94 89 ILE A N 1
ATOM 739 C CA . ILE A 1 89 ? -7.735 -9.066 -0.184 1.00 86.94 89 ILE A CA 1
ATOM 740 C C . ILE A 1 89 ? -6.341 -8.549 -0.551 1.00 86.94 89 ILE A C 1
ATOM 742 O O . ILE A 1 89 ? -5.742 -9.055 -1.496 1.00 86.94 89 ILE A O 1
ATOM 746 N N . ILE A 1 90 ? -5.792 -7.604 0.221 1.00 87.69 90 ILE A N 1
ATOM 747 C CA . ILE A 1 90 ? -4.462 -7.016 -0.010 1.00 87.69 90 ILE A CA 1
ATOM 748 C C . ILE A 1 90 ? -3.380 -8.102 -0.029 1.00 87.69 90 ILE A C 1
ATOM 750 O O . ILE A 1 90 ? -2.542 -8.125 -0.926 1.00 87.69 90 ILE A O 1
ATOM 754 N N . LEU A 1 91 ? -3.426 -9.041 0.917 1.00 87.38 91 LEU A N 1
ATOM 755 C CA . LEU A 1 91 ? -2.447 -10.121 1.060 1.00 87.38 91 LEU A CA 1
ATOM 756 C C . LEU A 1 91 ? -2.805 -11.374 0.245 1.00 87.38 91 LEU A C 1
ATOM 758 O O . LEU A 1 91 ? -2.172 -12.424 0.398 1.00 87.38 91 LEU A O 1
ATOM 762 N N . ASN A 1 92 ? -3.820 -11.303 -0.619 1.00 90.69 92 ASN A N 1
ATOM 763 C CA . ASN A 1 92 ? -4.240 -12.444 -1.417 1.00 90.69 92 ASN A CA 1
ATOM 764 C C . ASN A 1 92 ? -3.131 -12.854 -2.397 1.00 90.69 92 ASN A C 1
ATOM 766 O O . ASN A 1 92 ? -2.800 -12.123 -3.328 1.00 90.69 92 ASN A O 1
ATOM 770 N N . LYS A 1 93 ? -2.591 -14.067 -2.237 1.00 86.94 93 LYS A N 1
ATOM 771 C CA . LYS A 1 93 ? -1.482 -14.575 -3.064 1.00 86.94 93 LYS A CA 1
ATOM 772 C C . LYS A 1 93 ? -1.769 -14.534 -4.568 1.00 86.94 93 LYS A C 1
ATOM 774 O O . LYS A 1 93 ? -0.856 -14.267 -5.345 1.00 86.94 93 LYS A O 1
ATOM 779 N N . ARG A 1 94 ? -3.014 -14.800 -4.982 1.00 86.38 94 ARG A N 1
ATOM 780 C CA . ARG A 1 94 ? -3.411 -14.746 -6.395 1.00 86.38 94 ARG A CA 1
ATOM 781 C C . ARG A 1 94 ? -3.342 -13.313 -6.906 1.00 86.38 94 ARG A C 1
ATOM 783 O O . ARG A 1 94 ? -2.676 -13.081 -7.904 1.00 86.38 94 ARG A O 1
ATOM 790 N N . LEU A 1 95 ? -3.912 -12.363 -6.162 1.00 86.62 95 LEU A N 1
ATOM 791 C CA . LEU A 1 95 ? -3.843 -10.941 -6.500 1.00 86.62 95 LEU A CA 1
ATOM 792 C C . LEU A 1 95 ? -2.395 -10.441 -6.580 1.00 86.62 95 LEU A C 1
ATOM 794 O O . LEU A 1 95 ? -2.037 -9.754 -7.530 1.00 86.62 95 LEU A O 1
ATOM 798 N N . LEU A 1 96 ? -1.541 -10.813 -5.623 1.00 87.19 96 LEU A N 1
ATOM 799 C CA . LEU A 1 96 ? -0.126 -10.430 -5.641 1.00 87.19 96 LEU A CA 1
ATOM 800 C C . LEU A 1 96 ? 0.593 -10.975 -6.886 1.00 87.19 96 LEU A C 1
ATOM 802 O O . LEU A 1 96 ? 1.377 -10.266 -7.515 1.00 87.19 96 LEU A O 1
ATOM 806 N N . ASN A 1 97 ? 0.317 -12.219 -7.280 1.00 85.56 97 ASN A N 1
ATOM 807 C CA . ASN A 1 97 ? 0.870 -12.785 -8.510 1.00 85.56 97 ASN A CA 1
ATOM 808 C C . ASN A 1 97 ? 0.316 -12.090 -9.761 1.00 85.56 97 ASN A C 1
ATOM 810 O O . ASN A 1 97 ? 1.080 -11.800 -10.682 1.00 85.56 97 ASN A O 1
ATOM 814 N N . ASP A 1 98 ? -0.975 -11.765 -9.777 1.00 83.62 98 ASP A N 1
ATOM 815 C CA . ASP A 1 98 ? -1.611 -11.049 -10.882 1.00 83.62 98 ASP A CA 1
ATOM 816 C C . ASP A 1 98 ? -1.043 -9.631 -11.027 1.00 83.62 98 ASP A C 1
ATOM 818 O O . ASP A 1 98 ? -0.764 -9.204 -12.141 1.00 83.62 98 ASP A O 1
ATOM 822 N N . LEU A 1 99 ? -0.769 -8.921 -9.927 1.00 83.56 99 LEU A N 1
ATOM 823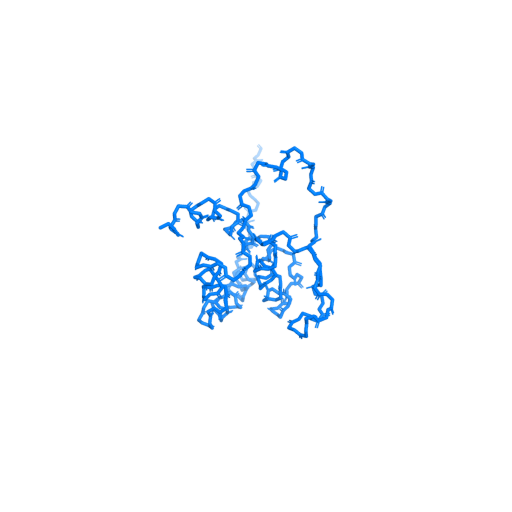 C CA . LEU A 1 99 ? -0.126 -7.601 -9.948 1.00 83.56 99 LEU A CA 1
ATOM 824 C C . LEU A 1 99 ? 1.292 -7.658 -10.531 1.00 83.56 99 LEU A C 1
ATOM 826 O O . LEU A 1 99 ? 1.658 -6.815 -11.357 1.00 83.56 99 LEU A O 1
ATOM 830 N N . LYS A 1 100 ? 2.076 -8.682 -10.167 1.00 79.94 100 LYS A N 1
ATOM 831 C CA . LYS A 1 100 ? 3.396 -8.925 -10.776 1.00 79.94 100 LYS A CA 1
ATOM 832 C C . LYS A 1 100 ? 3.264 -9.147 -12.286 1.00 79.94 100 LYS A C 1
ATOM 834 O O . LYS A 1 100 ? 3.994 -8.532 -13.064 1.00 79.94 100 LYS A O 1
ATOM 839 N N . SER A 1 101 ? 2.299 -9.966 -12.701 1.00 73.75 101 SER A N 1
ATOM 840 C CA . SER A 1 101 ? 2.031 -10.290 -14.107 1.00 73.75 101 SER A CA 1
ATOM 841 C C . SER A 1 101 ? 1.464 -9.115 -14.911 1.00 73.75 101 SER A C 1
ATOM 843 O O . SER A 1 101 ? 1.864 -8.918 -16.055 1.00 73.75 101 SER A O 1
ATOM 845 N N . LEU A 1 102 ? 0.591 -8.286 -14.331 1.00 70.62 102 LEU A N 1
ATOM 846 C CA . LEU A 1 102 ? -0.001 -7.111 -14.977 1.00 70.62 102 LEU A CA 1
ATOM 847 C C . LEU A 1 102 ? 1.081 -6.114 -15.391 1.00 70.62 102 LEU A C 1
ATOM 849 O O . LEU A 1 102 ? 1.024 -5.546 -16.482 1.00 70.62 102 LEU A O 1
ATOM 853 N N . LYS A 1 103 ? 2.111 -5.930 -14.557 1.00 63.41 103 LYS A N 1
ATOM 854 C CA . LYS A 1 103 ? 3.244 -5.074 -14.912 1.00 63.41 103 LYS A CA 1
ATOM 855 C C . LYS A 1 103 ? 4.116 -5.695 -15.999 1.00 63.41 103 LYS A C 1
ATOM 857 O O . LYS A 1 103 ? 4.563 -4.963 -16.881 1.00 63.41 103 LYS A O 1
ATOM 862 N N . VAL A 1 104 ? 4.329 -7.015 -15.976 1.00 60.50 104 VAL A N 1
ATOM 863 C CA . VAL A 1 104 ? 4.998 -7.734 -17.076 1.00 60.50 104 VAL A CA 1
ATOM 864 C C . VAL A 1 104 ? 4.224 -7.519 -18.373 1.00 60.50 104 VAL A C 1
ATOM 866 O O . VAL A 1 104 ? 4.820 -7.113 -19.365 1.00 60.50 104 VAL A O 1
ATOM 869 N N . TYR A 1 105 ? 2.901 -7.666 -18.346 1.00 58.53 105 TYR A N 1
ATOM 870 C CA . TYR A 1 105 ? 2.038 -7.441 -19.499 1.00 58.53 105 TYR A CA 1
ATOM 871 C C . TYR A 1 105 ? 2.095 -5.988 -19.988 1.00 58.53 105 TYR A C 1
ATOM 873 O O . TYR A 1 105 ? 2.364 -5.754 -21.159 1.00 58.53 105 TYR A O 1
ATOM 881 N N . HIS A 1 106 ? 1.947 -4.995 -19.106 1.00 63.03 106 HIS A N 1
ATOM 882 C CA . HIS A 1 106 ? 2.039 -3.580 -19.484 1.00 63.03 106 HIS A CA 1
ATOM 883 C C . HIS A 1 106 ? 3.433 -3.209 -20.017 1.00 63.03 106 HIS A C 1
ATOM 885 O O . HIS A 1 106 ? 3.551 -2.400 -20.933 1.00 63.03 106 HIS A O 1
ATOM 891 N N . ASN A 1 107 ? 4.507 -3.790 -19.475 1.00 59.91 107 ASN A N 1
ATOM 892 C CA . ASN A 1 107 ? 5.864 -3.580 -19.983 1.00 59.91 107 ASN A CA 1
ATOM 893 C C . ASN A 1 107 ? 6.074 -4.252 -21.347 1.00 59.91 107 ASN A C 1
ATOM 895 O O . ASN A 1 107 ? 6.707 -3.656 -22.210 1.00 59.91 107 ASN A O 1
ATOM 899 N N . VAL A 1 108 ? 5.550 -5.463 -21.553 1.00 57.44 108 VAL A N 1
ATOM 900 C CA . VAL A 1 108 ? 5.586 -6.182 -22.837 1.00 57.44 108 VAL A CA 1
ATOM 901 C C . VAL A 1 108 ? 4.783 -5.411 -23.880 1.00 57.44 108 VAL A C 1
ATOM 903 O O . VAL A 1 108 ? 5.316 -5.105 -24.940 1.00 57.44 108 VAL A O 1
ATOM 906 N N . VAL A 1 109 ? 3.559 -4.993 -23.565 1.00 60.47 109 VAL A N 1
ATOM 907 C CA . VAL A 1 109 ? 2.748 -4.159 -24.457 1.00 60.47 109 VAL A CA 1
ATOM 908 C C . VAL A 1 109 ? 3.462 -2.847 -24.762 1.00 60.47 109 VAL A C 1
ATOM 910 O O . VAL A 1 109 ? 3.580 -2.512 -25.922 1.00 60.47 109 VAL A O 1
ATOM 913 N N . LEU A 1 110 ? 4.033 -2.124 -23.795 1.00 60.50 110 LEU A N 1
ATOM 914 C CA . LEU A 1 110 ? 4.796 -0.907 -24.117 1.00 60.50 110 LEU A CA 1
ATOM 915 C C . LEU A 1 110 ? 6.070 -1.172 -24.937 1.00 60.50 110 LEU A C 1
ATOM 917 O O . LEU A 1 110 ? 6.472 -0.318 -25.721 1.00 60.50 110 LEU A O 1
ATOM 921 N N . LYS A 1 111 ? 6.732 -2.317 -24.733 1.00 57.19 111 LYS A N 1
ATOM 922 C CA . LYS A 1 111 ? 7.976 -2.679 -25.429 1.00 57.19 111 LYS A CA 1
ATOM 923 C C . LYS A 1 111 ? 7.729 -3.139 -26.867 1.00 57.19 111 LYS A C 1
ATOM 925 O O . LYS A 1 111 ? 8.569 -2.883 -27.723 1.00 57.19 111 LYS A O 1
ATOM 930 N N . TYR A 1 112 ? 6.621 -3.834 -27.111 1.00 54.22 112 TYR A N 1
ATOM 931 C CA . TYR A 1 112 ? 6.308 -4.464 -28.396 1.00 54.22 112 TYR A CA 1
ATOM 932 C C . TYR A 1 112 ? 5.105 -3.837 -29.112 1.00 54.22 112 TYR A C 1
ATOM 934 O O . TYR A 1 112 ? 4.853 -4.182 -30.264 1.00 54.22 112 TYR A O 1
ATOM 942 N N . ALA A 1 113 ? 4.372 -2.911 -28.487 1.00 50.50 113 ALA A N 1
ATOM 943 C CA . ALA A 1 113 ? 3.404 -2.094 -29.205 1.00 50.50 113 ALA A CA 1
ATOM 944 C C . ALA A 1 113 ? 4.175 -1.188 -30.170 1.00 50.50 113 ALA A C 1
ATOM 946 O O . ALA A 1 113 ? 5.103 -0.491 -29.739 1.00 50.50 113 ALA A O 1
ATOM 947 N N . PRO A 1 114 ? 3.811 -1.170 -31.462 1.00 49.56 114 PRO A N 1
ATOM 948 C CA . PRO A 1 114 ? 4.401 -0.228 -32.394 1.00 49.56 114 PRO A CA 1
ATOM 949 C C . PRO A 1 114 ? 4.172 1.184 -31.849 1.00 49.56 114 PRO A C 1
ATOM 951 O O . PRO A 1 114 ? 3.057 1.518 -31.430 1.00 49.56 114 PRO A O 1
ATOM 954 N N . LYS A 1 115 ? 5.234 2.006 -31.818 1.00 54.25 115 LYS A N 1
ATOM 955 C CA . LYS A 1 115 ? 5.097 3.450 -31.589 1.00 54.25 115 LYS A CA 1
ATOM 956 C C . LYS A 1 115 ? 3.980 3.916 -32.516 1.00 54.25 115 LYS A C 1
ATOM 958 O O . LYS A 1 115 ? 4.068 3.673 -33.718 1.00 54.25 115 LYS A O 1
ATOM 963 N N . ARG A 1 116 ? 2.905 4.482 -31.955 1.00 56.69 116 ARG A N 1
ATOM 964 C CA . ARG A 1 116 ? 1.812 5.034 -32.760 1.00 56.69 116 ARG A CA 1
ATOM 965 C C . ARG A 1 116 ? 2.462 5.947 -33.791 1.00 56.69 116 ARG A C 1
ATOM 967 O O . ARG A 1 116 ? 3.224 6.825 -33.399 1.00 56.69 116 ARG A O 1
ATOM 974 N N . LEU A 1 117 ? 2.227 5.652 -35.066 1.00 52.31 117 LEU A N 1
ATOM 975 C CA . LEU A 1 117 ? 2.605 6.512 -36.175 1.00 52.31 117 LEU A CA 1
ATOM 976 C C . LEU A 1 117 ? 2.096 7.909 -35.827 1.00 52.31 117 LEU A C 1
ATOM 978 O O . LEU A 1 117 ? 0.888 8.102 -35.670 1.00 52.31 117 LEU A O 1
ATOM 982 N N . GLU A 1 118 ? 3.023 8.835 -35.600 1.00 48.72 118 GLU A N 1
ATOM 983 C CA . GLU A 1 118 ? 2.708 10.253 -35.563 1.00 48.72 118 GLU A CA 1
ATOM 984 C C . GLU A 1 118 ? 2.179 10.577 -36.958 1.00 48.72 118 GLU A C 1
ATOM 986 O O . GLU A 1 118 ? 2.914 10.542 -37.943 1.00 48.72 118 GLU A O 1
ATOM 991 N N . PHE A 1 119 ? 0.863 10.750 -37.063 1.00 56.03 119 PHE A N 1
ATOM 992 C CA . PHE A 1 119 ? 0.273 11.325 -38.256 1.00 56.03 119 PHE A CA 1
ATOM 993 C C . PHE A 1 119 ? 0.597 12.813 -38.212 1.00 56.03 119 PHE A C 1
ATOM 995 O O . PHE A 1 119 ? -0.029 13.560 -37.460 1.00 56.03 119 PHE A O 1
ATOM 1002 N N . ASP A 1 120 ? 1.597 13.212 -38.995 1.00 50.78 120 ASP A N 1
ATOM 1003 C CA . ASP A 1 120 ? 1.715 14.592 -39.446 1.00 50.78 120 ASP A CA 1
ATOM 1004 C C . ASP A 1 120 ? 0.445 14.911 -40.238 1.00 50.78 120 ASP A C 1
ATOM 1006 O O . ASP A 1 120 ? 0.154 14.286 -41.264 1.00 50.78 120 ASP A O 1
ATOM 1010 N N . PHE A 1 121 ? -0.351 15.838 -39.715 1.00 44.50 121 PHE A N 1
ATOM 1011 C CA . PHE A 1 121 ? -1.407 16.466 -40.493 1.00 44.50 121 PHE A CA 1
ATOM 1012 C C . PHE A 1 121 ? -0.802 17.678 -41.220 1.00 44.50 121 PHE A C 1
ATOM 1014 O O . PHE A 1 121 ? 0.002 18.384 -40.608 1.00 44.50 121 PHE A O 1
ATOM 1021 N N . PRO A 1 122 ? -1.146 17.885 -42.505 1.00 59.34 122 PRO A N 1
ATOM 1022 C CA . PRO A 1 122 ? -0.576 18.939 -43.344 1.00 59.34 122 PRO A CA 1
ATOM 1023 C C . PRO A 1 122 ? -0.921 20.356 -42.876 1.00 59.34 122 PRO A C 1
ATOM 1025 O O . PRO A 1 122 ? -1.984 20.536 -42.236 1.00 59.34 122 PRO A O 1
#

Mean predicted aligned error: 8.88 Å

Organism: Holothuria leucospilota (NCBI:txid206669)